Protein AF-A0A4Q5Y544-F1 (afdb_monomer_lite)

pLDDT: mean 84.84, std 17.35, range [42.81, 98.69]

Secondary structure (DSSP, 8-state):
-----------------------STTHHHHTSS-------PPEEEEHHHHHHTTSEEEEEEE-S--TTS--EEEEEEE-SSS-EEEEE-TTEEEEESSTTBPPEEE-S-EEEEE-TT-EEEEEE-EEE--TTSBPP-SS-EEEEEEE--HHHHHHHH--

Foldseek 3Di:
DDDDDDDDDDDDDDDDDDPDDDPPVVVVVVVVVVPDPPPQDAAEDEPVVCVVVVQKDKWKWQPQDDAFFLGIKMKIFGQAQGKHWYKHAFQFWWAWPDNLEFIWGFAAIDIDIAGHRGMDIDRTGTHGDDPNGHYGHDGIIIDGDGGDDPVRSVVRNVD

Radius of gyration: 31.52 Å; chains: 1; bounding box: 81×61×76 Å

Structure (mmCIF, N/CA/C/O backbone):
data_AF-A0A4Q5Y544-F1
#
_entry.id   AF-A0A4Q5Y544-F1
#
loop_
_atom_site.group_PDB
_atom_site.id
_atom_site.type_symbol
_atom_site.label_atom_id
_atom_site.label_alt_id
_atom_site.label_comp_id
_atom_site.label_asym_id
_atom_site.label_entity_id
_atom_site.label_seq_id
_atom_site.pdbx_PDB_ins_code
_atom_site.Cartn_x
_atom_site.Cartn_y
_atom_site.Cartn_z
_atom_site.occupancy
_atom_site.B_iso_or_equiv
_atom_site.auth_seq_id
_atom_site.auth_comp_id
_atom_site.auth_asym_id
_atom_site.auth_atom_id
_atom_site.pdbx_PDB_model_num
ATOM 1 N N . MET A 1 1 ? -61.613 50.881 10.739 1.00 42.81 1 MET A N 1
ATOM 2 C CA . MET A 1 1 ? -62.863 50.167 11.089 1.00 42.81 1 MET A CA 1
ATOM 3 C C . MET A 1 1 ? -62.427 48.751 11.438 1.00 42.81 1 MET A C 1
ATOM 5 O O . MET A 1 1 ? -61.924 48.097 10.546 1.00 42.81 1 MET A O 1
ATOM 9 N N . LYS A 1 2 ? -62.388 48.228 12.659 1.00 45.19 2 LYS A N 1
ATOM 10 C CA . LYS A 1 2 ? -62.853 48.512 14.030 1.00 45.19 2 LYS A CA 1
ATOM 11 C C . LYS A 1 2 ? -61.762 47.845 14.929 1.00 45.19 2 LYS A C 1
ATOM 13 O O . LYS A 1 2 ? -61.156 46.890 14.461 1.00 45.19 2 LYS A O 1
ATOM 18 N N . HIS A 1 3 ? -61.331 48.443 16.048 1.00 45.56 3 HIS A N 1
ATOM 19 C CA . HIS A 1 3 ? -61.815 48.123 17.414 1.00 45.56 3 HIS A CA 1
ATOM 20 C C . HIS A 1 3 ? -61.413 46.686 17.838 1.00 45.56 3 HIS A C 1
ATOM 22 O O . HIS A 1 3 ? -61.683 45.759 17.087 1.00 45.56 3 HIS A O 1
ATOM 28 N N . THR A 1 4 ? -60.781 46.393 18.976 1.00 53.72 4 THR A N 1
ATOM 29 C CA . THR A 1 4 ? -60.767 47.075 20.278 1.00 53.72 4 THR A CA 1
ATOM 30 C C . THR A 1 4 ? -59.723 46.404 21.173 1.00 53.72 4 THR A C 1
ATOM 32 O O . THR A 1 4 ? -59.476 45.205 21.039 1.00 53.72 4 THR A O 1
ATOM 35 N N . ASP A 1 5 ? -59.178 47.192 22.089 1.00 59.19 5 ASP A N 1
ATOM 36 C CA . ASP A 1 5 ? -58.476 46.799 23.308 1.00 59.19 5 ASP A CA 1
ATOM 37 C C . ASP A 1 5 ? -59.340 45.894 24.218 1.00 59.19 5 ASP A C 1
ATOM 39 O O . ASP A 1 5 ? -60.567 45.980 24.185 1.00 59.19 5 ASP A O 1
ATOM 43 N N . ASP A 1 6 ? -58.724 45.005 25.008 1.00 60.94 6 ASP A N 1
ATOM 44 C CA . ASP A 1 6 ? -58.579 45.222 26.462 1.00 60.94 6 ASP A CA 1
ATOM 45 C C . ASP A 1 6 ? -57.985 44.008 27.227 1.00 60.94 6 ASP A C 1
ATOM 47 O O . ASP A 1 6 ? -58.164 42.854 26.825 1.00 60.94 6 ASP A O 1
ATOM 51 N N . PRO A 1 7 ? -57.279 44.256 28.353 1.00 67.12 7 PRO A N 1
ATOM 52 C CA . PRO A 1 7 ? -56.673 43.256 29.229 1.00 67.12 7 PRO A CA 1
ATOM 53 C C . PRO A 1 7 ? -57.575 42.899 30.425 1.00 67.12 7 PRO A C 1
ATOM 55 O O . PRO A 1 7 ? -58.332 43.730 30.919 1.00 67.12 7 PRO A O 1
ATOM 58 N N . VAL A 1 8 ? -57.427 41.690 30.980 1.00 68.00 8 VAL A N 1
ATOM 59 C CA . VAL A 1 8 ? -57.994 41.341 32.295 1.00 68.00 8 VAL A CA 1
ATOM 60 C C . VAL A 1 8 ? -56.936 40.655 33.151 1.00 68.00 8 VAL A C 1
ATOM 62 O O . VAL A 1 8 ? -56.528 39.521 32.908 1.00 68.00 8 VAL A O 1
ATOM 65 N N . SER A 1 9 ? -56.504 41.383 34.176 1.00 58.03 9 SER A N 1
ATOM 66 C CA . SER A 1 9 ? -55.833 40.867 35.361 1.00 58.03 9 SER A CA 1
ATOM 67 C C . SER A 1 9 ? -56.824 40.103 36.234 1.00 58.03 9 SER A C 1
ATOM 69 O O . SER A 1 9 ? -57.888 40.634 36.552 1.00 58.03 9 SER A O 1
ATOM 71 N N . MET A 1 10 ? -56.436 38.932 36.730 1.00 63.03 10 MET A N 1
ATOM 72 C CA . MET A 1 10 ? -57.077 38.352 37.905 1.00 63.03 10 MET A CA 1
ATOM 73 C C . MET A 1 10 ? -56.011 37.726 38.800 1.00 63.03 10 MET A C 1
ATOM 75 O O . MET A 1 10 ? -55.356 36.748 38.447 1.00 63.03 10 MET A O 1
ATOM 79 N N . SER A 1 11 ? -55.802 38.387 39.937 1.00 59.91 11 SER A N 1
ATOM 80 C CA . SER A 1 11 ? -55.093 37.870 41.095 1.00 59.91 11 SER A CA 1
ATOM 81 C C . SER A 1 11 ? -55.881 36.720 41.703 1.00 59.91 11 SER A C 1
ATOM 83 O O . SER A 1 11 ? -57.082 36.882 41.912 1.00 59.91 11 SER A O 1
ATOM 85 N N . ASP A 1 12 ? -55.205 35.653 42.124 1.00 58.28 12 ASP A N 1
ATOM 86 C CA . ASP A 1 12 ? -55.664 34.968 43.325 1.00 58.28 12 ASP A CA 1
ATOM 87 C C . ASP A 1 12 ? -54.504 34.399 44.144 1.00 58.28 12 ASP A C 1
ATOM 89 O O . ASP A 1 12 ? -53.677 33.613 43.678 1.00 58.28 12 ASP A O 1
ATOM 93 N N . ASN A 1 13 ? -54.454 34.875 45.385 1.00 64.62 13 ASN A N 1
ATOM 94 C CA . ASN A 1 13 ? -53.597 34.413 46.459 1.00 64.62 13 ASN A CA 1
ATOM 95 C C . ASN A 1 13 ? -54.268 33.201 47.098 1.00 64.62 13 ASN A C 1
ATOM 97 O O . ASN A 1 13 ? -55.315 33.359 47.715 1.00 64.62 13 ASN A O 1
ATOM 101 N N . THR A 1 14 ? -53.616 32.042 47.108 1.00 63.62 14 THR A N 1
ATOM 102 C CA . THR A 1 14 ? -53.816 31.082 48.202 1.00 63.62 14 THR A CA 1
ATOM 103 C C . THR A 1 14 ? -52.490 30.441 48.597 1.00 63.62 14 THR A C 1
ATOM 105 O O . THR A 1 14 ? -51.855 29.685 47.867 1.00 63.62 14 THR A O 1
ATOM 108 N N . SER A 1 15 ? -52.054 30.821 49.791 1.00 66.69 15 SER A N 1
ATOM 109 C CA . SER A 1 15 ? -51.063 30.148 50.614 1.00 66.69 15 SER A CA 1
ATOM 110 C C . SER A 1 15 ? -51.635 28.840 51.171 1.00 66.69 15 SER A C 1
ATOM 112 O O . SER A 1 15 ? -52.842 28.746 51.364 1.00 66.69 15 SER A O 1
ATOM 114 N N . VAL A 1 16 ? -50.764 27.861 51.458 1.00 63.78 16 VAL A N 1
ATOM 115 C CA . VAL A 1 16 ? -50.772 26.931 52.619 1.00 63.78 16 VAL A CA 1
ATOM 116 C C . VAL A 1 16 ? -49.639 25.892 52.424 1.00 63.78 16 VAL A C 1
ATOM 118 O O . VAL A 1 16 ? -49.254 25.608 51.289 1.00 63.78 16 VAL A O 1
ATOM 121 N N . PRO A 1 17 ? -49.009 25.388 53.505 1.00 66.81 17 PRO A N 1
ATOM 122 C CA . PRO A 1 17 ? -47.626 24.924 53.508 1.00 66.81 17 PRO A CA 1
ATOM 123 C C . PRO A 1 17 ? -47.499 23.396 53.452 1.00 66.81 17 PRO A C 1
ATOM 125 O O . PRO A 1 17 ? -48.333 22.673 53.986 1.00 66.81 17 PRO A O 1
ATOM 128 N N . ALA A 1 18 ? -46.377 22.893 52.933 1.00 49.84 18 ALA A N 1
ATOM 129 C CA . ALA A 1 18 ? -45.918 21.546 53.266 1.00 49.84 18 ALA A CA 1
ATOM 130 C C . ALA A 1 18 ? -44.394 21.436 53.162 1.00 49.84 18 ALA A C 1
ATOM 132 O O . ALA A 1 18 ? -43.794 21.342 52.094 1.00 49.84 18 ALA A O 1
ATOM 133 N N . LYS A 1 19 ? -43.776 21.428 54.339 1.00 57.75 19 LYS A N 1
ATOM 134 C CA . LYS A 1 19 ? -42.419 20.969 54.618 1.00 57.75 19 LYS A CA 1
ATOM 135 C C . LYS A 1 19 ? -42.289 19.535 54.081 1.00 57.75 19 LYS A C 1
ATOM 137 O O . LYS A 1 19 ? -42.893 18.621 54.628 1.00 57.75 19 LYS A O 1
ATOM 142 N N . GLY A 1 20 ? -41.546 19.348 52.993 1.00 54.06 20 GLY A N 1
ATOM 143 C CA . GLY A 1 20 ? -41.539 18.079 52.263 1.00 54.06 20 GLY A CA 1
ATOM 144 C C . GLY A 1 20 ? -40.252 17.822 51.493 1.00 54.06 20 GLY A C 1
ATOM 145 O O . GLY A 1 20 ? -40.270 17.747 50.274 1.00 54.06 20 GLY A O 1
ATOM 146 N N . SER A 1 21 ? -39.141 17.716 52.225 1.00 56.00 21 SER A N 1
ATOM 147 C CA . SER A 1 21 ? -38.004 16.814 51.968 1.00 56.00 21 SER A CA 1
ATOM 148 C C . SER A 1 21 ? -37.834 16.282 50.531 1.00 56.00 21 SER A C 1
ATOM 150 O O . SER A 1 21 ? -38.030 15.094 50.285 1.00 56.00 21 SER A O 1
ATOM 152 N N . ARG A 1 22 ? -37.466 17.137 49.565 1.00 51.91 22 ARG A N 1
ATOM 153 C CA . ARG A 1 22 ? -37.101 16.717 48.195 1.00 51.91 22 ARG A CA 1
ATOM 154 C C . ARG A 1 22 ? -36.044 17.633 47.558 1.00 51.91 22 ARG A C 1
ATOM 156 O O . ARG A 1 22 ? -36.208 18.084 46.436 1.00 51.91 22 ARG A O 1
ATOM 163 N N . CYS A 1 23 ? -34.931 17.878 48.253 1.00 46.94 23 CYS A N 1
ATOM 164 C CA . CYS A 1 23 ? -33.741 18.525 47.663 1.00 46.94 23 CYS A CA 1
ATOM 165 C C . CYS A 1 23 ? -32.683 17.534 47.137 1.00 46.94 23 CYS A C 1
ATOM 167 O O . CYS A 1 23 ? -31.643 17.956 46.648 1.00 46.94 23 CYS A O 1
ATOM 169 N N . ILE A 1 24 ? -32.917 16.218 47.209 1.00 53.28 24 ILE A N 1
ATOM 170 C CA . ILE A 1 24 ? -31.887 15.218 46.857 1.00 53.28 24 ILE A CA 1
ATOM 171 C C . ILE A 1 24 ? -31.982 14.766 45.382 1.00 53.28 24 ILE A C 1
ATOM 173 O O . ILE A 1 24 ? -31.017 14.249 44.828 1.00 53.28 24 ILE A O 1
ATOM 177 N N . ALA A 1 25 ? -33.099 15.020 44.690 1.00 50.75 25 ALA A N 1
ATOM 178 C CA . ALA A 1 25 ?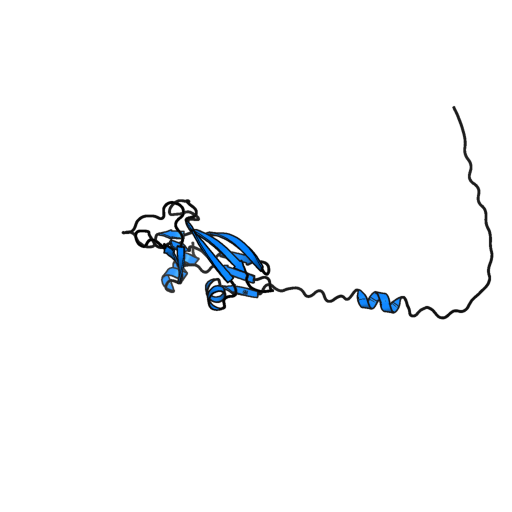 -33.311 14.506 43.330 1.00 50.75 25 ALA A CA 1
ATOM 179 C C . ALA A 1 25 ? -32.612 15.309 42.210 1.00 50.75 25 ALA A C 1
ATOM 181 O O . ALA A 1 25 ? -32.385 14.759 41.137 1.00 50.75 25 ALA A O 1
ATOM 182 N N . PHE A 1 26 ? -32.231 16.573 42.439 1.00 48.22 26 PHE A N 1
ATOM 183 C CA . PHE A 1 26 ? -31.574 17.395 41.407 1.00 48.22 26 PHE A CA 1
ATOM 184 C C . PHE A 1 26 ? -30.043 17.222 41.362 1.00 48.22 26 PHE A C 1
ATOM 186 O O . PHE A 1 26 ? -29.443 17.398 40.304 1.00 48.22 26 PHE A O 1
ATOM 193 N N . SER A 1 27 ? -29.409 16.785 42.459 1.00 50.62 27 SER A N 1
ATOM 194 C CA . SER A 1 27 ? -27.963 16.486 42.475 1.00 50.62 27 SER A CA 1
ATOM 195 C C . SER A 1 27 ? -27.604 15.144 41.828 1.00 50.62 27 SER A C 1
ATOM 197 O O . SER A 1 27 ? -26.473 14.976 41.382 1.00 50.62 27 SER A O 1
ATOM 199 N N . LEU A 1 28 ? -28.547 14.198 41.722 1.00 50.78 28 LEU A N 1
ATOM 200 C CA . LEU A 1 28 ? -28.299 12.911 41.056 1.00 50.78 28 LEU A CA 1
ATOM 201 C C . LEU A 1 28 ? -28.350 13.020 39.518 1.00 50.78 28 LEU A C 1
ATOM 203 O O . LEU A 1 28 ? -27.740 12.210 38.827 1.00 50.78 28 LEU A O 1
ATOM 207 N N . LEU A 1 29 ? -29.040 14.033 38.978 1.00 49.53 29 LEU A N 1
ATOM 208 C CA . LEU A 1 29 ? -29.186 14.232 37.531 1.00 49.53 29 LEU A CA 1
ATOM 209 C C . LEU A 1 29 ? -27.942 14.880 36.897 1.00 49.53 29 LEU A C 1
ATOM 211 O O . LEU A 1 29 ? -27.626 14.587 35.748 1.00 49.53 29 LEU A O 1
ATOM 215 N N . LEU A 1 30 ? -27.191 15.698 37.647 1.00 50.56 30 LEU A N 1
ATOM 216 C CA . LEU A 1 30 ? -25.960 16.328 37.146 1.00 50.56 30 LEU A CA 1
ATOM 217 C C . LEU A 1 30 ? -24.773 15.350 37.054 1.00 50.56 30 LEU A C 1
ATOM 219 O O . LEU A 1 30 ? -23.857 15.573 36.269 1.00 50.56 30 LEU A O 1
ATOM 223 N N . PHE A 1 31 ? -24.801 14.250 37.815 1.00 51.00 31 PHE A N 1
ATOM 224 C CA . PHE A 1 31 ? -23.734 13.240 37.832 1.00 51.00 31 PHE A CA 1
ATOM 225 C C . PHE A 1 31 ? -23.821 12.229 36.674 1.00 51.00 31 PHE A C 1
ATOM 227 O O . PHE A 1 31 ? -22.888 11.466 36.450 1.00 51.00 31 PHE A O 1
ATOM 234 N N . ILE A 1 32 ? -24.931 12.217 35.926 1.00 54.75 32 ILE A N 1
ATOM 235 C CA . ILE A 1 32 ? -25.120 11.336 34.759 1.00 54.75 32 ILE A CA 1
ATOM 236 C C . ILE A 1 32 ? -24.600 12.005 33.470 1.00 54.75 32 ILE A C 1
ATOM 238 O O . ILE A 1 32 ? -24.320 11.326 32.485 1.00 54.75 32 ILE A O 1
ATOM 242 N N . ILE A 1 33 ? -24.405 13.330 33.473 1.00 54.91 33 ILE A N 1
ATOM 243 C CA . ILE A 1 33 ? -23.981 14.094 32.285 1.00 54.91 33 ILE A CA 1
ATOM 244 C C . ILE A 1 33 ? -22.449 14.144 32.140 1.00 54.91 33 ILE A C 1
ATOM 246 O O . ILE A 1 33 ? -21.940 14.460 31.069 1.00 54.91 33 ILE A O 1
ATOM 250 N N . SER A 1 34 ? -21.683 13.716 33.149 1.00 57.25 34 SER A N 1
ATOM 251 C CA . SER A 1 34 ? -20.257 13.371 33.010 1.00 57.25 34 SER A CA 1
ATOM 252 C C . SER A 1 34 ? -20.070 12.008 32.322 1.00 57.25 34 SER A C 1
ATOM 254 O O . SER A 1 34 ? -19.230 11.194 32.706 1.00 57.25 34 SER A O 1
ATOM 256 N N . GLY A 1 35 ? -20.872 11.745 31.284 1.00 62.22 35 GLY A N 1
ATOM 257 C CA . GLY A 1 35 ? -20.696 10.613 30.390 1.00 62.22 35 GLY A CA 1
ATOM 258 C C . GLY A 1 35 ? -19.310 10.692 29.762 1.00 62.22 35 GLY A C 1
ATOM 259 O O . GLY A 1 35 ? -18.974 11.672 29.103 1.00 62.22 35 GLY A O 1
ATOM 260 N N . ASN A 1 36 ? -18.498 9.671 30.028 1.00 58.25 36 ASN A N 1
ATOM 261 C CA . ASN A 1 36 ? -17.126 9.538 29.562 1.00 58.25 36 ASN A CA 1
ATOM 262 C C . ASN A 1 36 ? -17.025 9.825 28.056 1.00 58.25 36 ASN A C 1
ATOM 264 O O . ASN A 1 36 ? -17.322 8.958 27.231 1.00 58.25 36 ASN A O 1
ATOM 268 N N . PHE A 1 37 ? -16.559 11.022 27.695 1.00 64.06 37 PHE A N 1
ATOM 269 C CA . PHE A 1 37 ? -16.063 11.299 26.355 1.00 64.06 37 PHE A CA 1
ATOM 270 C C . PHE A 1 37 ? -14.781 10.486 26.172 1.00 64.06 37 PHE A C 1
ATOM 272 O O . PHE A 1 37 ? -13.675 10.948 26.454 1.00 64.06 37 PHE A O 1
ATOM 279 N N . VAL A 1 38 ? -14.926 9.233 25.740 1.00 71.25 38 VAL A N 1
ATOM 280 C CA . VAL A 1 38 ? -13.799 8.440 25.260 1.00 71.25 38 VAL A CA 1
ATOM 281 C C . VAL A 1 38 ? -13.392 9.054 23.928 1.00 71.25 38 VAL A C 1
ATOM 283 O O . VAL A 1 38 ? -13.955 8.738 22.881 1.00 71.25 38 VAL A O 1
ATOM 286 N N . PHE A 1 39 ? -12.428 9.971 23.978 1.00 67.69 39 PHE A N 1
ATOM 287 C CA . PHE A 1 39 ? -11.734 10.431 22.786 1.00 67.69 39 PHE A CA 1
ATOM 288 C C . PHE A 1 39 ? -11.050 9.216 22.159 1.00 67.69 39 PHE A C 1
ATOM 290 O O . PHE A 1 39 ? -10.050 8.702 22.662 1.00 67.69 39 PHE A O 1
ATOM 297 N N . ALA A 1 40 ? -11.646 8.704 21.086 1.00 69.06 40 ALA A N 1
ATOM 298 C CA . ALA A 1 40 ? -11.085 7.607 20.324 1.00 69.06 40 ALA A CA 1
ATOM 299 C C . ALA A 1 40 ? -9.862 8.121 19.553 1.00 69.06 40 ALA A C 1
ATOM 301 O O . ALA A 1 40 ? -9.976 8.612 18.433 1.00 69.06 40 ALA A O 1
ATOM 302 N N . THR A 1 41 ? -8.683 8.029 20.169 1.00 81.75 41 THR A N 1
ATOM 303 C CA . THR A 1 41 ? -7.412 8.326 19.503 1.00 81.75 41 THR A CA 1
ATOM 304 C C . THR A 1 41 ? -7.192 7.331 18.367 1.00 81.75 41 THR A C 1
ATOM 306 O O . THR A 1 41 ? -7.195 6.116 18.591 1.00 81.75 41 THR A O 1
ATOM 309 N N . ALA A 1 42 ? -6.997 7.842 17.149 1.00 86.62 42 ALA A N 1
ATOM 310 C CA . ALA A 1 42 ? -6.632 7.015 16.008 1.00 86.62 42 ALA A CA 1
ATOM 311 C C . ALA A 1 42 ? -5.274 6.347 16.265 1.00 86.62 42 ALA A C 1
ATOM 313 O O . ALA A 1 42 ? -4.312 6.997 16.680 1.00 86.62 42 ALA A O 1
ATOM 314 N N . SER A 1 43 ? -5.193 5.036 16.040 1.00 92.69 43 SER A N 1
ATOM 315 C CA . SER A 1 43 ? -3.922 4.324 16.162 1.00 92.69 43 SER A CA 1
ATOM 316 C C . SER A 1 43 ? -3.074 4.605 14.925 1.00 92.69 43 SER A C 1
ATOM 318 O O . SER A 1 43 ? -3.530 4.399 13.800 1.00 92.69 43 SER A O 1
ATOM 320 N N . ARG A 1 44 ? -1.852 5.098 15.138 1.00 97.00 44 ARG A N 1
ATOM 321 C CA . ARG A 1 44 ? -0.897 5.404 14.069 1.00 97.00 44 ARG A CA 1
ATOM 322 C C . ARG A 1 44 ? -0.110 4.163 13.684 1.00 97.00 44 ARG A C 1
ATOM 324 O O . ARG A 1 44 ? 0.453 3.501 14.553 1.00 97.00 44 ARG A O 1
ATOM 331 N N . THR A 1 45 ? -0.037 3.868 12.392 1.00 98.00 45 THR A N 1
ATOM 332 C CA . THR A 1 45 ? 0.730 2.732 11.867 1.00 98.00 45 THR A CA 1
ATOM 333 C C . THR A 1 45 ? 1.153 2.972 10.418 1.00 98.00 45 THR A C 1
ATOM 335 O O . THR A 1 45 ? 0.578 3.812 9.728 1.00 98.00 45 THR A O 1
ATOM 338 N N . SER A 1 46 ? 2.153 2.239 9.934 1.00 98.19 46 SER A N 1
ATOM 339 C CA . SER A 1 46 ? 2.471 2.211 8.506 1.00 98.19 46 SER A CA 1
ATOM 340 C C . SER A 1 46 ? 1.587 1.199 7.773 1.00 98.19 46 SER A C 1
ATOM 342 O O . SER A 1 46 ? 1.095 0.240 8.371 1.00 98.19 46 SER A O 1
ATOM 344 N N . LEU A 1 47 ? 1.399 1.370 6.464 1.00 98.19 47 LEU A N 1
ATOM 345 C CA . LEU A 1 47 ? 0.632 0.431 5.645 1.00 98.19 47 LEU A CA 1
ATOM 346 C C . LEU A 1 47 ? 1.252 -0.973 5.687 1.00 98.19 47 LEU A C 1
ATOM 348 O O . LEU A 1 47 ? 0.541 -1.965 5.826 1.00 98.19 47 LEU A O 1
ATOM 352 N N . THR A 1 48 ? 2.581 -1.047 5.625 1.00 97.56 48 THR A N 1
ATOM 353 C CA . THR A 1 48 ? 3.355 -2.293 5.713 1.00 97.56 48 THR A CA 1
ATOM 354 C C . THR A 1 48 ? 3.086 -3.041 7.021 1.00 97.56 48 THR A C 1
ATOM 356 O O . THR A 1 48 ? 2.744 -4.226 6.998 1.00 97.56 48 THR A O 1
ATOM 359 N N . ASN A 1 49 ? 3.137 -2.340 8.157 1.00 97.94 49 ASN A N 1
ATOM 360 C CA . ASN A 1 49 ? 2.836 -2.913 9.469 1.00 97.94 49 ASN A CA 1
ATOM 361 C C . ASN A 1 49 ? 1.352 -3.274 9.615 1.00 97.94 49 ASN A C 1
ATOM 363 O O . ASN A 1 49 ? 1.026 -4.319 10.177 1.00 97.94 49 ASN A O 1
ATOM 367 N N . ALA A 1 50 ? 0.445 -2.451 9.084 1.00 98.12 50 ALA A N 1
ATOM 368 C CA . ALA A 1 50 ? -0.989 -2.715 9.126 1.00 98.12 50 ALA A CA 1
ATOM 369 C C . ALA A 1 50 ? -1.379 -3.988 8.364 1.00 98.12 50 ALA A C 1
ATOM 371 O O . ALA A 1 50 ? -2.196 -4.764 8.860 1.00 98.12 50 ALA A O 1
ATOM 372 N N . ILE A 1 51 ? -0.764 -4.235 7.202 1.00 97.62 51 ILE A N 1
ATOM 373 C CA . ILE A 1 51 ? -0.946 -5.474 6.434 1.00 97.62 51 ILE A CA 1
ATOM 374 C C . ILE A 1 51 ? -0.393 -6.668 7.221 1.00 97.62 51 ILE A C 1
ATOM 376 O O . ILE A 1 51 ? -1.092 -7.666 7.391 1.00 97.62 51 ILE A O 1
ATOM 380 N N . ALA A 1 52 ? 0.829 -6.558 7.757 1.00 97.50 52 ALA A N 1
ATOM 381 C CA . ALA A 1 52 ? 1.468 -7.635 8.517 1.00 97.50 52 ALA A CA 1
ATOM 382 C C . ALA A 1 52 ? 0.655 -8.050 9.758 1.00 97.50 52 ALA A C 1
ATOM 384 O O . ALA A 1 52 ? 0.545 -9.236 10.069 1.00 97.50 52 ALA A O 1
ATOM 385 N N . GLN A 1 53 ? 0.038 -7.081 10.437 1.00 98.06 53 GLN A N 1
ATOM 386 C CA . GLN A 1 53 ? -0.810 -7.303 11.612 1.00 98.06 53 GLN A CA 1
ATOM 387 C C . GLN A 1 53 ? -2.279 -7.597 11.268 1.00 98.06 53 GLN A C 1
ATOM 389 O O . GLN A 1 53 ? -3.098 -7.729 12.176 1.00 98.06 53 GLN A O 1
ATOM 394 N N . LYS A 1 54 ? -2.634 -7.701 9.977 1.00 98.06 54 LYS A N 1
ATOM 395 C CA . LYS A 1 54 ? -4.011 -7.919 9.493 1.00 98.06 54 LYS A CA 1
ATOM 396 C C . LYS A 1 54 ? -5.015 -6.861 9.981 1.00 98.06 54 LYS A C 1
ATOM 398 O O . LYS A 1 54 ? -6.206 -7.144 10.099 1.00 98.06 54 LYS A O 1
ATOM 403 N N . MET A 1 55 ? -4.540 -5.645 10.256 1.00 98.25 55 MET A N 1
ATOM 404 C CA . MET A 1 55 ? -5.379 -4.496 10.628 1.00 98.25 55 MET A CA 1
ATOM 405 C C . MET A 1 55 ? -6.086 -3.879 9.420 1.00 98.25 55 MET A C 1
ATOM 407 O O . MET A 1 55 ? -7.057 -3.137 9.578 1.00 98.25 55 MET A O 1
ATOM 411 N N . VAL A 1 56 ? -5.583 -4.166 8.218 1.00 98.50 56 VAL A N 1
ATOM 412 C CA . VAL A 1 56 ? -6.203 -3.747 6.968 1.00 98.50 56 VAL A C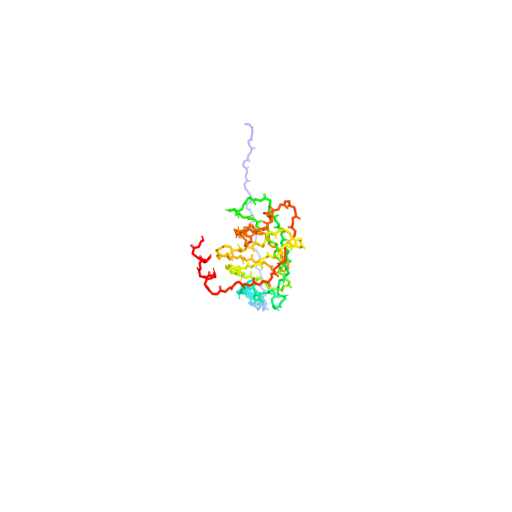A 1
ATOM 413 C C . VAL A 1 56 ? -6.206 -4.857 5.931 1.00 98.50 56 VAL A C 1
ATOM 415 O O . VAL A 1 56 ? -5.312 -5.705 5.897 1.00 98.50 56 VAL A O 1
ATOM 418 N N . THR A 1 57 ? -7.183 -4.792 5.040 1.00 98.38 57 THR A N 1
ATOM 419 C CA . THR A 1 57 ? -7.197 -5.477 3.747 1.00 98.38 57 THR A CA 1
ATOM 420 C C . THR A 1 57 ? -6.967 -4.441 2.653 1.00 98.38 57 THR A C 1
ATOM 422 O O . THR A 1 57 ? -7.429 -3.301 2.744 1.00 98.38 57 THR A O 1
ATOM 425 N N . ILE A 1 58 ? -6.211 -4.810 1.619 1.00 98.31 58 ILE A N 1
ATOM 426 C CA . ILE A 1 58 ? -5.941 -3.919 0.490 1.00 98.31 58 ILE A CA 1
ATOM 427 C C . ILE A 1 58 ? -6.343 -4.562 -0.827 1.00 98.31 58 ILE A C 1
ATOM 429 O O . ILE A 1 58 ? -6.234 -5.771 -1.012 1.00 98.31 58 ILE A O 1
ATOM 433 N N . SER A 1 59 ? -6.770 -3.725 -1.761 1.00 97.94 59 SER A N 1
ATOM 434 C CA . SER A 1 59 ? -6.903 -4.079 -3.171 1.00 97.94 59 SER A CA 1
ATOM 435 C C . SER A 1 59 ? -6.346 -2.940 -4.006 1.00 97.94 59 SER A C 1
ATOM 437 O O . SER A 1 59 ? -6.546 -1.766 -3.686 1.00 97.94 59 SER A O 1
ATOM 439 N N . SER A 1 60 ? -5.619 -3.276 -5.064 1.00 96.81 60 SER A N 1
ATOM 440 C CA . SER A 1 60 ? -5.013 -2.277 -5.932 1.00 96.81 60 SER A CA 1
ATOM 441 C C . SER A 1 60 ? -5.204 -2.608 -7.396 1.00 96.81 60 SER A C 1
ATOM 443 O O . SER A 1 60 ? -5.162 -3.766 -7.803 1.00 96.81 60 SER A O 1
ATOM 445 N N . LYS A 1 61 ? -5.410 -1.561 -8.188 1.00 95.62 61 LYS A N 1
ATOM 446 C CA . LYS A 1 61 ? -5.588 -1.637 -9.634 1.00 95.62 61 LYS A CA 1
ATOM 447 C C . LYS A 1 61 ? -4.869 -0.483 -10.317 1.00 95.62 61 LYS A C 1
ATOM 449 O O . LYS A 1 61 ? -4.650 0.565 -9.703 1.00 95.62 61 LYS A O 1
ATOM 454 N N . ALA A 1 62 ? -4.566 -0.639 -11.599 1.00 93.56 62 ALA A N 1
ATOM 455 C CA . ALA A 1 62 ? -4.200 0.491 -12.440 1.00 93.56 62 ALA A CA 1
ATOM 456 C C . ALA A 1 62 ? -5.322 1.545 -12.394 1.00 93.56 62 ALA A C 1
ATOM 458 O O . ALA A 1 62 ? -6.504 1.225 -12.548 1.00 93.56 62 ALA A O 1
ATOM 459 N N . SER A 1 63 ? -4.963 2.811 -12.186 1.00 89.12 63 SER A N 1
ATOM 460 C CA . SER A 1 63 ? -5.924 3.922 -12.211 1.00 89.12 63 SER A CA 1
ATOM 461 C C . SER A 1 63 ? -6.350 4.310 -13.632 1.00 89.12 63 SER A C 1
ATOM 463 O O . SER A 1 63 ? -7.264 5.112 -13.803 1.00 89.12 63 SER A O 1
ATOM 465 N N . GLY A 1 64 ? -5.673 3.772 -14.652 1.00 82.88 64 GLY A N 1
ATOM 466 C CA . GLY A 1 64 ? -5.825 4.180 -16.050 1.00 82.88 64 GLY A CA 1
ATOM 467 C C . GLY A 1 64 ? -5.107 5.491 -16.394 1.00 82.88 64 GLY A C 1
ATOM 468 O O . GLY A 1 64 ? -5.172 5.930 -17.540 1.00 82.88 64 GLY A O 1
ATOM 469 N N . LYS A 1 65 ? -4.414 6.119 -15.433 1.00 79.75 65 LYS A N 1
ATOM 470 C CA . LYS A 1 65 ? -3.615 7.334 -15.649 1.00 79.75 65 LYS A CA 1
ATOM 471 C C . LYS A 1 65 ? -2.192 6.973 -16.097 1.00 79.75 65 LYS A C 1
ATOM 473 O O . LYS A 1 65 ? -1.666 5.932 -15.718 1.00 79.75 65 LYS A O 1
ATOM 478 N N . GLY A 1 66 ? -1.583 7.837 -16.916 1.00 69.50 66 GLY A N 1
ATOM 479 C CA . GLY A 1 66 ? -0.268 7.602 -17.534 1.00 69.50 66 GLY A CA 1
ATOM 480 C C . GLY A 1 66 ? 0.915 7.486 -16.555 1.00 69.50 66 GLY A C 1
ATOM 481 O O . GLY A 1 66 ? 0.787 7.787 -15.370 1.00 69.50 66 GLY A O 1
ATOM 482 N N . TYR A 1 67 ? 2.084 7.105 -17.088 1.00 62.34 67 TYR A N 1
ATOM 483 C CA . TYR A 1 67 ? 3.248 6.561 -16.359 1.00 62.34 67 TYR A CA 1
ATOM 484 C C . TYR A 1 67 ? 4.001 7.495 -15.384 1.00 62.34 67 TYR A C 1
ATOM 486 O O . TYR A 1 67 ? 4.958 7.058 -14.759 1.00 62.34 67 TYR A O 1
ATOM 494 N N . ASN A 1 68 ? 3.559 8.740 -15.209 1.00 68.50 68 ASN A N 1
ATOM 495 C CA . ASN A 1 68 ? 4.105 9.717 -14.255 1.00 68.50 68 ASN A CA 1
ATOM 496 C C . ASN A 1 68 ? 2.990 10.444 -13.484 1.00 68.50 68 ASN A C 1
ATOM 498 O O . ASN A 1 68 ? 3.182 11.551 -12.989 1.00 68.50 68 ASN A O 1
ATOM 502 N N . ASN A 1 69 ? 1.812 9.834 -13.394 1.00 79.19 69 ASN A N 1
ATOM 503 C CA . ASN A 1 69 ? 0.686 10.343 -12.622 1.00 79.19 69 ASN A CA 1
ATOM 504 C C . ASN A 1 69 ? 0.355 9.378 -11.478 1.00 79.19 69 ASN A C 1
ATOM 506 O O . ASN A 1 69 ? 1.091 8.430 -11.190 1.00 79.19 69 ASN A O 1
ATOM 510 N N . LYS A 1 70 ? -0.801 9.597 -10.847 1.00 87.69 70 LYS A N 1
ATOM 511 C CA . LYS A 1 70 ? -1.382 8.705 -9.845 1.00 87.69 70 LYS A CA 1
ATOM 512 C C . LYS A 1 70 ? -1.825 7.366 -10.458 1.00 87.69 70 LYS A C 1
ATOM 514 O O . LYS A 1 70 ? -3.022 7.118 -10.590 1.00 87.69 70 LYS A O 1
ATOM 519 N N . GLY A 1 71 ? -0.870 6.565 -10.934 1.00 91.12 71 GLY A N 1
ATOM 520 C CA . GLY A 1 71 ? -1.044 5.351 -11.743 1.00 91.12 71 GLY A CA 1
ATOM 521 C C . GLY A 1 71 ? -1.613 4.153 -10.981 1.00 91.12 71 GLY A C 1
ATOM 522 O O . GLY A 1 71 ? -2.163 3.241 -11.600 1.00 91.12 71 GLY A O 1
ATOM 523 N N . LEU A 1 72 ? -1.553 4.176 -9.647 1.00 94.25 72 LEU A N 1
ATOM 524 C CA . LEU A 1 72 ? -2.120 3.143 -8.786 1.00 94.25 72 LEU A CA 1
ATOM 525 C C . LEU A 1 72 ? -3.357 3.673 -8.056 1.00 94.25 72 LEU A C 1
ATOM 527 O O . LEU A 1 72 ? -3.296 4.679 -7.352 1.00 94.25 72 LEU A O 1
ATOM 531 N N . SER A 1 73 ? -4.476 2.966 -8.181 1.00 95.75 73 SER A N 1
ATOM 532 C CA . SER A 1 73 ? -5.629 3.132 -7.298 1.00 95.75 73 SER A CA 1
ATOM 533 C C . SER A 1 73 ? -5.548 2.068 -6.208 1.00 95.75 73 SER A C 1
ATOM 535 O O . SER A 1 73 ? -5.608 0.874 -6.504 1.00 95.75 73 SER A O 1
ATOM 537 N N . LEU A 1 74 ? -5.389 2.503 -4.960 1.00 97.62 74 LEU A N 1
ATOM 538 C CA . LEU A 1 74 ? -5.314 1.659 -3.774 1.00 97.62 74 LEU A CA 1
ATOM 539 C C . LEU A 1 74 ? -6.592 1.837 -2.955 1.00 97.62 74 LEU A C 1
ATOM 541 O O . LEU A 1 74 ? -6.937 2.952 -2.572 1.00 97.62 74 LEU A O 1
ATOM 545 N N . ASN A 1 75 ? -7.291 0.748 -2.667 1.00 98.44 75 ASN A N 1
ATOM 546 C CA . ASN A 1 75 ? -8.372 0.718 -1.693 1.00 98.44 75 ASN A CA 1
ATOM 547 C C . ASN A 1 75 ? -7.884 0.003 -0.434 1.00 98.44 75 ASN A C 1
ATOM 549 O O . ASN A 1 75 ? -7.405 -1.128 -0.513 1.00 98.44 75 ASN A O 1
ATOM 553 N N . ILE A 1 76 ? -8.010 0.676 0.704 1.00 98.56 76 ILE A N 1
ATOM 554 C CA . ILE A 1 76 ? -7.609 0.180 2.018 1.00 98.56 76 ILE A CA 1
ATOM 555 C C . ILE A 1 76 ? -8.871 0.073 2.863 1.00 98.56 76 ILE A C 1
ATOM 557 O O . ILE A 1 76 ? -9.593 1.056 3.011 1.00 98.56 76 ILE A O 1
ATOM 561 N N . GLU A 1 77 ? -9.135 -1.094 3.427 1.00 98.69 77 GLU A N 1
ATOM 562 C CA . GLU A 1 77 ? -10.233 -1.334 4.355 1.00 98.69 77 GLU A CA 1
ATOM 563 C C . GLU A 1 77 ? -9.667 -1.577 5.752 1.00 98.69 77 GLU A C 1
ATOM 565 O O . GLU A 1 77 ? -8.802 -2.426 5.943 1.00 98.69 77 GLU A O 1
ATOM 570 N N . ASN A 1 78 ? -10.147 -0.808 6.727 1.00 98.62 78 ASN A N 1
ATOM 571 C CA . ASN A 1 78 ? -9.803 -0.972 8.131 1.00 98.62 78 ASN A CA 1
ATOM 572 C C . ASN A 1 78 ? -10.678 -2.065 8.749 1.00 98.62 78 ASN A C 1
ATOM 574 O O . ASN A 1 78 ? -11.876 -1.868 8.947 1.00 98.62 78 ASN A O 1
ATOM 578 N N . THR A 1 79 ? -10.070 -3.194 9.107 1.00 98.44 79 THR A N 1
ATOM 579 C CA . THR A 1 79 ? -10.763 -4.355 9.688 1.00 98.44 79 THR A CA 1
ATOM 580 C C . THR A 1 79 ? -10.871 -4.282 11.215 1.00 98.44 79 THR A C 1
ATOM 582 O O . THR A 1 79 ? -11.437 -5.171 11.854 1.00 98.44 79 THR A O 1
ATOM 585 N N . THR A 1 80 ? -10.330 -3.228 11.832 1.00 97.69 80 THR A N 1
ATOM 586 C CA . THR A 1 80 ? -10.307 -3.054 13.286 1.00 97.69 80 THR A CA 1
ATOM 587 C C . THR A 1 80 ? -11.538 -2.302 13.803 1.00 97.69 80 THR A C 1
ATOM 589 O O . THR A 1 80 ? -12.327 -1.724 13.056 1.00 97.69 80 THR A O 1
ATOM 592 N N . ARG A 1 81 ? -11.690 -2.271 15.134 1.00 96.31 81 ARG A N 1
ATOM 593 C CA . ARG A 1 81 ? -12.747 -1.517 15.834 1.00 96.31 81 ARG A CA 1
ATOM 594 C C . ARG A 1 81 ? -12.347 -0.079 16.189 1.00 96.31 81 ARG A C 1
ATOM 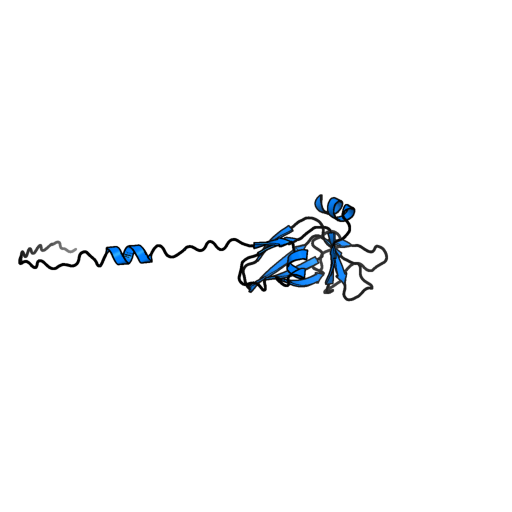596 O O . ARG A 1 81 ? -13.081 0.588 16.911 1.00 96.31 81 ARG A O 1
ATOM 603 N N . LYS A 1 82 ? -11.175 0.387 15.747 1.00 96.06 82 LYS A N 1
ATOM 604 C CA . LYS A 1 82 ? -10.655 1.732 16.032 1.00 96.06 82 LYS A CA 1
ATOM 605 C C . LYS A 1 82 ? -10.332 2.446 14.726 1.00 96.06 82 LYS A C 1
ATOM 607 O O . LYS A 1 82 ? -10.048 1.800 13.723 1.00 96.06 82 LYS A O 1
ATOM 612 N N . ALA A 1 83 ? -10.362 3.775 14.734 1.00 97.25 83 ALA A N 1
ATOM 613 C CA . ALA A 1 83 ? -9.822 4.537 13.616 1.00 97.25 83 ALA A CA 1
ATOM 614 C C . ALA A 1 83 ? -8.306 4.297 13.504 1.00 97.25 83 ALA A C 1
ATOM 616 O O . ALA A 1 83 ? -7.610 4.195 14.521 1.00 97.25 83 ALA A O 1
ATOM 617 N N . LEU A 1 84 ? -7.808 4.211 12.274 1.00 98.12 84 LEU A N 1
ATOM 618 C CA . LEU A 1 84 ? -6.389 4.068 11.969 1.00 98.12 84 LEU A CA 1
ATOM 619 C C . LEU A 1 84 ? -5.903 5.306 11.223 1.00 98.12 84 LEU A C 1
ATOM 621 O O . LEU A 1 84 ? -6.508 5.704 10.231 1.00 98.12 84 LEU A O 1
ATOM 625 N N . GLU A 1 85 ? -4.796 5.880 11.675 1.00 98.31 85 GLU A N 1
ATOM 626 C CA . GLU A 1 85 ? -4.014 6.849 10.912 1.00 98.31 85 GLU A CA 1
ATOM 627 C C . GLU A 1 85 ? -2.874 6.074 10.238 1.00 98.31 85 GLU A C 1
ATOM 629 O O . GLU A 1 85 ? -1.928 5.629 10.891 1.00 98.31 85 GLU A O 1
ATOM 634 N N . ILE A 1 86 ? -3.017 5.831 8.937 1.00 98.25 86 ILE A N 1
ATOM 635 C CA . ILE A 1 86 ? -2.128 4.982 8.148 1.00 98.25 86 ILE A CA 1
ATOM 636 C C . ILE A 1 86 ? -1.178 5.849 7.334 1.00 98.25 86 ILE A C 1
ATOM 638 O O . ILE A 1 86 ? -1.606 6.643 6.493 1.00 98.25 86 ILE A O 1
ATOM 642 N N . THR A 1 87 ? 0.114 5.624 7.535 1.00 98.38 87 THR A N 1
ATOM 643 C CA . THR A 1 87 ? 1.180 6.149 6.684 1.00 98.38 87 THR A CA 1
ATOM 644 C C . THR A 1 87 ? 1.487 5.150 5.576 1.00 98.38 87 THR A C 1
ATOM 646 O O . THR A 1 87 ? 1.910 4.026 5.830 1.00 98.38 87 THR A O 1
ATOM 649 N N . ILE A 1 88 ? 1.287 5.554 4.330 1.00 98.19 88 ILE A N 1
ATOM 650 C CA . ILE A 1 88 ? 1.715 4.818 3.146 1.00 98.19 88 ILE A CA 1
ATOM 651 C C . ILE A 1 88 ? 3.165 5.200 2.895 1.00 98.19 88 ILE A C 1
ATOM 653 O O . ILE A 1 88 ? 3.462 6.346 2.548 1.00 98.19 88 ILE A O 1
ATOM 657 N N . ASP A 1 89 ? 4.056 4.244 3.137 1.00 97.06 89 ASP A N 1
ATOM 658 C CA . ASP A 1 89 ? 5.488 4.447 2.978 1.00 97.06 89 ASP A CA 1
ATOM 659 C C . ASP A 1 89 ? 5.860 4.627 1.492 1.00 97.06 89 ASP A C 1
ATOM 661 O O . ASP A 1 89 ? 5.196 4.059 0.616 1.00 97.06 89 ASP A O 1
ATOM 665 N N . PRO A 1 90 ? 6.935 5.370 1.180 1.00 97.62 90 PRO A N 1
ATOM 666 C CA . PRO A 1 90 ? 7.469 5.420 -0.175 1.00 97.62 90 PRO A CA 1
ATOM 667 C C . PRO A 1 90 ? 8.106 4.080 -0.565 1.00 97.62 90 PRO A C 1
ATOM 669 O O . PRO A 1 90 ? 8.427 3.230 0.277 1.00 97.62 90 PRO A O 1
ATOM 672 N N . ALA A 1 91 ? 8.338 3.911 -1.866 1.00 97.44 91 ALA A N 1
ATOM 673 C CA . ALA A 1 91 ? 9.028 2.766 -2.453 1.00 97.44 91 ALA A CA 1
ATOM 674 C C . ALA A 1 91 ? 8.358 1.401 -2.198 1.00 97.44 91 ALA A C 1
ATOM 676 O O . ALA A 1 91 ? 9.019 0.358 -2.213 1.00 97.44 91 ALA A O 1
ATOM 677 N N . LEU A 1 92 ? 7.041 1.384 -1.978 1.00 98.12 92 LEU A N 1
ATOM 678 C CA . LEU A 1 92 ? 6.260 0.147 -1.972 1.00 98.12 92 LEU A CA 1
ATOM 679 C C . LEU A 1 92 ? 6.096 -0.363 -3.404 1.00 98.12 92 LEU A C 1
ATOM 681 O O . LEU A 1 92 ? 5.664 0.375 -4.287 1.00 98.12 92 LEU A O 1
ATOM 685 N N . ILE A 1 93 ? 6.445 -1.629 -3.615 1.00 97.81 93 ILE A N 1
ATOM 686 C CA . ILE A 1 93 ? 6.408 -2.310 -4.905 1.00 97.81 93 ILE A CA 1
ATOM 687 C C . ILE A 1 93 ? 5.125 -3.129 -4.999 1.00 97.81 93 ILE A C 1
ATOM 689 O O . ILE A 1 93 ? 4.875 -4.036 -4.198 1.00 97.81 93 ILE A O 1
ATOM 693 N N . PHE A 1 94 ? 4.355 -2.837 -6.035 1.00 97.31 94 PHE A N 1
ATOM 694 C CA . PHE A 1 94 ? 3.133 -3.514 -6.420 1.00 97.31 94 PHE A CA 1
ATOM 695 C C . PHE A 1 94 ? 3.381 -4.280 -7.715 1.00 97.31 94 PHE A C 1
ATOM 697 O O . PHE A 1 94 ? 3.782 -3.702 -8.727 1.00 97.31 94 PHE A O 1
ATOM 704 N N . ARG A 1 95 ? 3.157 -5.592 -7.685 1.00 96.88 95 ARG A N 1
ATOM 705 C CA . ARG A 1 95 ? 3.332 -6.466 -8.846 1.00 96.88 95 ARG A CA 1
ATOM 706 C C . ARG A 1 95 ? 1.996 -6.699 -9.536 1.00 96.88 95 ARG A C 1
ATOM 708 O O . ARG A 1 95 ? 1.017 -6.928 -8.829 1.00 96.88 95 ARG A O 1
ATOM 715 N N . PRO A 1 96 ? 1.942 -6.643 -10.870 1.00 95.69 96 PRO A N 1
ATOM 716 C CA . PRO A 1 96 ? 0.735 -7.002 -11.591 1.00 95.69 96 PRO A CA 1
ATOM 717 C C . PRO A 1 96 ? 0.486 -8.512 -11.522 1.00 95.69 96 PRO A C 1
ATOM 719 O O . PRO A 1 96 ? 1.438 -9.293 -11.449 1.00 95.69 96 PRO A O 1
ATOM 722 N N . ASP A 1 97 ? -0.780 -8.917 -11.614 1.00 95.19 97 ASP A N 1
ATOM 723 C CA . ASP A 1 97 ? -1.144 -10.337 -11.761 1.00 95.19 97 ASP A CA 1
ATOM 724 C C . ASP A 1 97 ? -0.597 -10.926 -13.078 1.00 95.19 97 ASP A C 1
ATOM 726 O O . ASP A 1 97 ? -0.186 -12.083 -13.128 1.00 95.19 97 ASP A O 1
ATOM 730 N N . ASP A 1 98 ? -0.546 -10.113 -14.141 1.00 94.38 98 ASP A N 1
ATOM 731 C CA . ASP A 1 98 ? 0.106 -10.450 -15.409 1.00 94.38 98 ASP A CA 1
ATOM 732 C C . ASP A 1 98 ? 1.545 -9.913 -15.425 1.00 94.38 98 ASP A C 1
ATOM 734 O O . ASP A 1 98 ? 1.793 -8.711 -15.555 1.00 94.38 98 ASP A O 1
ATOM 738 N N . THR A 1 99 ? 2.513 -10.826 -15.340 1.00 92.94 99 THR A N 1
ATOM 739 C CA . THR A 1 99 ? 3.944 -10.507 -15.254 1.00 92.94 99 THR A CA 1
ATOM 740 C C . THR A 1 99 ? 4.552 -9.951 -16.544 1.00 92.94 99 THR A C 1
ATOM 742 O O . THR A 1 99 ? 5.728 -9.584 -16.539 1.00 92.94 99 THR A O 1
ATOM 745 N N . SER A 1 100 ? 3.798 -9.884 -17.648 1.00 94.19 100 SER A N 1
ATOM 746 C CA . SER A 1 100 ? 4.223 -9.183 -18.867 1.00 94.19 100 SER A CA 1
ATOM 747 C C . SER A 1 100 ? 4.206 -7.654 -18.712 1.00 94.19 100 SER A C 1
ATOM 749 O O . SER A 1 100 ? 4.805 -6.941 -19.526 1.00 94.19 100 SER A O 1
ATOM 751 N N . TYR A 1 101 ? 3.566 -7.154 -17.649 1.00 93.75 101 TYR A N 1
ATOM 752 C CA . TYR A 1 101 ? 3.485 -5.742 -17.295 1.00 93.75 101 TYR A CA 1
ATOM 753 C C . TYR A 1 101 ? 4.518 -5.328 -16.240 1.00 93.75 101 TYR A C 1
ATOM 755 O O . TYR A 1 101 ? 5.072 -6.145 -15.500 1.00 93.75 101 TYR A O 1
ATOM 763 N N . GLN A 1 102 ? 4.797 -4.027 -16.180 1.00 93.69 102 GLN A N 1
ATOM 764 C CA . GLN A 1 102 ? 5.745 -3.464 -15.220 1.00 93.69 102 GLN A CA 1
ATOM 765 C C . GLN A 1 102 ? 5.206 -3.476 -13.788 1.00 93.69 102 GLN A C 1
ATOM 767 O O . GLN A 1 102 ? 4.019 -3.258 -13.549 1.00 93.69 102 GLN A O 1
ATOM 772 N N . ASP A 1 103 ? 6.119 -3.646 -12.830 1.00 95.31 103 ASP A N 1
ATOM 773 C CA . ASP A 1 103 ? 5.838 -3.369 -11.423 1.00 95.31 103 ASP A CA 1
ATOM 774 C C . ASP A 1 103 ? 5.601 -1.861 -11.244 1.00 95.31 103 ASP A C 1
ATOM 776 O O . ASP A 1 103 ? 6.219 -1.039 -11.931 1.00 95.31 103 ASP A O 1
ATOM 780 N N . LEU A 1 104 ? 4.736 -1.506 -10.296 1.00 94.88 104 LEU A N 1
ATOM 781 C CA . LEU A 1 104 ? 4.497 -0.128 -9.884 1.00 94.88 104 LEU A CA 1
ATOM 782 C C . LEU A 1 104 ? 5.164 0.143 -8.538 1.00 94.88 104 LEU A C 1
ATOM 784 O O . LEU A 1 104 ? 4.974 -0.602 -7.580 1.00 94.88 104 LEU A O 1
ATOM 788 N N . ILE A 1 105 ? 5.939 1.220 -8.468 1.00 95.94 105 ILE A N 1
ATOM 789 C CA . ILE A 1 105 ? 6.679 1.631 -7.273 1.00 95.94 105 ILE A CA 1
ATOM 790 C C . ILE A 1 105 ? 6.095 2.948 -6.780 1.00 95.94 105 ILE A C 1
ATOM 792 O O . ILE A 1 105 ? 6.070 3.919 -7.533 1.00 95.94 105 ILE A O 1
ATOM 796 N N . LEU A 1 106 ? 5.617 2.993 -5.539 1.00 96.19 106 LEU A N 1
ATOM 797 C CA . LEU A 1 106 ? 5.013 4.202 -4.981 1.00 96.19 106 LEU A CA 1
ATOM 798 C C . LEU A 1 106 ? 6.037 5.305 -4.716 1.00 96.19 106 LEU A C 1
ATOM 800 O O . LEU A 1 106 ? 7.110 5.047 -4.170 1.00 96.19 106 LEU A O 1
ATOM 804 N N . ALA A 1 107 ? 5.657 6.530 -5.064 1.00 95.25 107 ALA A N 1
ATOM 805 C CA . ALA A 1 107 ? 6.426 7.738 -4.811 1.00 95.25 107 ALA A CA 1
ATOM 806 C C . ALA A 1 107 ? 5.798 8.564 -3.687 1.00 95.25 107 ALA A C 1
ATOM 808 O O . ALA A 1 107 ? 4.569 8.645 -3.589 1.00 95.25 107 ALA A O 1
ATOM 809 N N . GLY A 1 108 ? 6.653 9.197 -2.889 1.00 93.94 108 GLY A N 1
ATOM 810 C CA . GLY A 1 108 ? 6.260 10.042 -1.776 1.00 93.94 108 GLY A CA 1
ATOM 811 C C . GLY A 1 108 ? 5.653 9.273 -0.605 1.00 93.94 108 GLY A C 1
ATOM 812 O O . GLY A 1 108 ? 5.339 8.079 -0.672 1.00 93.94 108 GLY A O 1
ATOM 813 N N . ARG A 1 109 ? 5.473 9.995 0.500 1.00 96.12 109 ARG A N 1
ATOM 814 C CA . ARG A 1 109 ? 4.760 9.521 1.687 1.00 96.12 109 ARG A CA 1
ATOM 815 C C . ARG A 1 109 ? 3.366 10.128 1.721 1.00 96.12 109 ARG A C 1
ATOM 817 O O . ARG A 1 109 ? 3.204 11.339 1.598 1.00 96.12 109 ARG A O 1
ATOM 824 N N . VAL A 1 110 ? 2.355 9.296 1.951 1.00 96.62 110 VAL A N 1
ATOM 825 C CA . VAL A 1 110 ? 0.960 9.749 2.056 1.00 96.62 110 VAL A CA 1
ATOM 826 C C . VAL A 1 110 ? 0.370 9.260 3.365 1.00 96.62 110 VAL A C 1
ATOM 828 O O . VAL A 1 110 ? 0.403 8.068 3.647 1.00 96.62 110 VAL A O 1
ATOM 831 N N . THR A 1 111 ? -0.203 10.157 4.161 1.00 97.62 111 THR A N 1
ATOM 832 C CA . THR A 1 111 ? -0.948 9.787 5.368 1.00 97.62 111 THR A CA 1
ATOM 833 C C . THR A 1 111 ? -2.447 9.872 5.110 1.00 97.62 111 THR A C 1
ATOM 835 O O . THR A 1 111 ? -2.942 10.760 4.413 1.00 97.62 111 THR A O 1
ATOM 838 N N . THR A 1 112 ? -3.201 8.918 5.645 1.00 98.12 112 THR A N 1
ATOM 839 C CA . THR A 1 112 ? -4.661 8.925 5.572 1.00 98.12 112 THR A CA 1
ATOM 840 C C . THR A 1 112 ? -5.256 8.394 6.865 1.00 98.12 112 THR A C 1
ATOM 842 O O . THR A 1 112 ? -4.669 7.537 7.515 1.00 98.12 112 THR A O 1
ATOM 845 N N . THR A 1 113 ? -6.434 8.883 7.239 1.00 98.00 113 THR A N 1
ATOM 846 C CA . THR A 1 113 ? -7.190 8.326 8.364 1.00 98.00 113 THR A CA 1
ATOM 847 C C . THR A 1 113 ? -8.363 7.513 7.835 1.00 98.00 113 THR A C 1
ATOM 849 O O . THR A 1 113 ? -9.088 7.970 6.950 1.00 98.00 113 THR A O 1
ATOM 852 N N . ILE A 1 114 ? -8.548 6.311 8.377 1.00 98.00 114 ILE A N 1
ATOM 853 C CA . ILE A 1 114 ? -9.634 5.397 8.024 1.00 98.00 114 ILE A CA 1
ATOM 854 C C . ILE A 1 114 ? -10.388 5.028 9.297 1.00 98.00 114 ILE A C 1
ATOM 856 O O . ILE A 1 114 ? -9.825 4.455 10.231 1.00 98.00 114 ILE A O 1
ATOM 860 N N . GLU A 1 115 ? -11.676 5.350 9.336 1.00 97.31 115 GLU A N 1
ATOM 861 C CA . GLU A 1 115 ? -12.558 4.979 10.441 1.00 97.31 115 GLU A CA 1
ATOM 862 C C . GLU A 1 115 ? -12.672 3.454 10.599 1.00 97.31 115 GLU A C 1
ATOM 864 O O . GLU A 1 115 ? -12.391 2.687 9.677 1.00 97.31 115 GLU A O 1
ATOM 869 N N . ALA A 1 116 ? -13.090 3.011 11.786 1.00 97.50 116 ALA A N 1
ATOM 870 C CA . ALA A 1 116 ? -13.286 1.597 12.091 1.00 97.50 116 ALA A CA 1
ATOM 871 C C . ALA A 1 116 ? -14.283 0.941 11.120 1.00 97.50 116 ALA A C 1
ATOM 873 O O . ALA A 1 116 ? -15.392 1.447 10.930 1.00 97.50 116 ALA A O 1
ATOM 874 N N . GLY A 1 117 ? -13.908 -0.191 10.519 1.00 97.62 117 GLY A N 1
ATOM 875 C CA . GLY A 1 117 ? -14.771 -0.927 9.588 1.00 97.62 117 GLY A CA 1
ATOM 876 C C . GLY A 1 117 ? -15.072 -0.199 8.273 1.00 97.62 117 GLY A C 1
ATOM 877 O O . GLY A 1 117 ? -16.009 -0.582 7.574 1.00 97.62 117 GLY A O 1
ATOM 878 N N . LYS A 1 118 ? -14.357 0.887 7.948 1.00 98.44 118 LYS A N 1
ATOM 879 C CA . LYS A 1 118 ? -14.549 1.651 6.706 1.00 98.44 118 LYS A CA 1
ATOM 880 C C . LYS A 1 118 ? -13.411 1.413 5.726 1.00 98.44 118 LYS A C 1
ATOM 882 O O . LYS A 1 118 ? -12.315 0.999 6.101 1.00 98.44 118 LYS A O 1
ATOM 887 N N . SER A 1 119 ? -13.673 1.729 4.462 1.00 98.44 119 SER A N 1
ATOM 888 C CA . SER A 1 119 ? -12.667 1.715 3.402 1.00 98.44 119 SER A CA 1
ATOM 889 C C . SER A 1 119 ? -12.368 3.119 2.895 1.00 98.44 119 SER A C 1
ATOM 891 O O . SER A 1 119 ? -13.229 4.003 2.900 1.00 98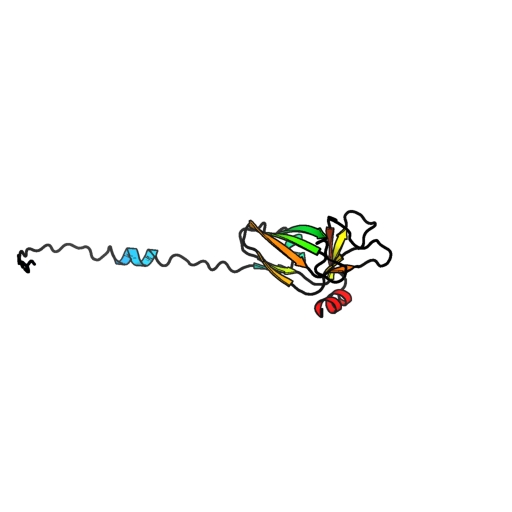.44 119 SER A O 1
ATOM 893 N N . ARG A 1 120 ? -11.144 3.317 2.412 1.00 98.25 120 ARG A N 1
ATOM 894 C CA . ARG A 1 120 ? -10.700 4.539 1.748 1.00 98.25 120 ARG A CA 1
ATOM 895 C C . ARG A 1 120 ? -9.989 4.177 0.453 1.00 98.25 120 ARG A C 1
ATOM 897 O O . ARG A 1 120 ? -9.047 3.387 0.459 1.00 98.25 120 ARG A O 1
ATOM 904 N N . SER A 1 121 ? -10.412 4.805 -0.642 1.00 97.75 121 SER A N 1
ATOM 905 C CA . SER A 1 121 ? -9.706 4.725 -1.917 1.00 97.75 121 SER A CA 1
ATOM 906 C C . SER A 1 121 ? -8.801 5.938 -2.099 1.00 97.75 121 SER A C 1
ATOM 908 O O . SER A 1 121 ? -9.204 7.077 -1.850 1.00 97.75 121 SER A O 1
ATOM 910 N N . LEU A 1 122 ? -7.570 5.675 -2.516 1.00 96.69 122 LEU A N 1
ATOM 911 C CA . LEU A 1 122 ? -6.535 6.653 -2.790 1.00 96.69 122 LEU A CA 1
ATOM 912 C C . LEU A 1 122 ? -5.987 6.411 -4.189 1.00 96.69 122 LEU A C 1
ATOM 914 O O . LEU A 1 122 ? -5.811 5.275 -4.625 1.00 96.69 122 LEU A O 1
ATOM 918 N N . GLU A 1 123 ? -5.679 7.495 -4.878 1.00 95.44 123 GLU A N 1
ATOM 919 C CA . GLU A 1 123 ? -4.878 7.448 -6.090 1.00 95.44 123 GLU A CA 1
ATOM 920 C C . GLU A 1 123 ? -3.463 7.897 -5.729 1.00 95.44 123 GLU A C 1
ATOM 922 O O . GLU A 1 123 ? -3.266 9.020 -5.251 1.00 95.44 123 GLU A O 1
ATOM 927 N N . LEU A 1 124 ? -2.493 7.014 -5.933 1.00 95.25 124 LEU A N 1
ATOM 928 C CA . LEU A 1 124 ? -1.117 7.184 -5.485 1.00 95.25 124 LEU A CA 1
ATOM 929 C C . LEU A 1 124 ? -0.193 7.360 -6.681 1.00 95.25 124 LEU A C 1
ATOM 931 O O . LEU A 1 124 ? -0.327 6.664 -7.692 1.00 95.25 124 LEU A O 1
ATOM 935 N N . GLN A 1 125 ? 0.739 8.302 -6.547 1.00 94.81 125 GLN A N 1
ATOM 936 C CA . GLN A 1 125 ? 1.808 8.505 -7.513 1.00 94.81 125 GLN A CA 1
ATOM 937 C C . GLN A 1 125 ? 2.677 7.249 -7.566 1.00 94.81 125 GLN A C 1
ATOM 939 O O . GLN A 1 125 ? 3.083 6.718 -6.531 1.00 94.81 125 GLN A O 1
ATOM 944 N N . SER A 1 126 ? 2.949 6.767 -8.775 1.00 93.69 126 SER A N 1
ATOM 945 C CA . SER A 1 126 ? 3.706 5.535 -8.966 1.00 93.69 126 SER A CA 1
ATOM 946 C C . SER A 1 126 ? 4.591 5.603 -10.199 1.00 93.69 126 SER A C 1
ATOM 948 O O . SER A 1 126 ? 4.166 6.133 -11.224 1.00 93.69 126 SER A O 1
ATOM 950 N N . TYR A 1 127 ? 5.762 4.981 -10.121 1.00 93.75 127 TYR A N 1
ATOM 951 C CA . TYR A 1 127 ? 6.693 4.823 -11.229 1.00 93.75 127 TYR A CA 1
ATOM 952 C C . TYR A 1 127 ? 6.762 3.381 -11.722 1.00 93.75 127 TYR A C 1
ATOM 954 O O . TYR A 1 127 ? 6.516 2.423 -10.990 1.00 93.75 127 TYR A O 1
ATOM 962 N N . CYS A 1 128 ? 7.126 3.255 -12.989 1.00 91.81 128 CYS A N 1
ATOM 963 C CA . CYS A 1 128 ? 7.374 2.006 -13.688 1.00 91.81 128 CYS A CA 1
ATOM 964 C C . CYS A 1 128 ? 8.729 1.400 -13.268 1.00 91.81 128 CYS A C 1
ATOM 966 O O . CYS A 1 128 ? 9.763 2.051 -13.395 1.00 91.81 128 CYS A O 1
ATOM 968 N N . GLY A 1 129 ? 8.731 0.163 -12.760 1.00 89.75 129 GLY A N 1
ATOM 969 C CA . GLY A 1 129 ? 9.928 -0.480 -12.198 1.00 89.75 129 GLY A CA 1
ATOM 970 C C . GLY A 1 129 ? 10.720 -1.394 -13.144 1.00 89.75 129 GLY A C 1
ATOM 971 O O . GLY A 1 129 ? 11.749 -1.930 -12.734 1.00 89.75 129 GLY A O 1
ATOM 972 N N . LYS A 1 130 ? 10.250 -1.635 -14.378 1.00 90.12 130 LYS A N 1
ATOM 973 C CA . LYS A 1 130 ? 10.830 -2.638 -15.295 1.00 90.12 130 LYS A CA 1
ATOM 974 C C . LYS A 1 130 ? 10.839 -2.146 -16.743 1.00 90.12 130 LYS A C 1
ATOM 976 O O . LYS A 1 130 ? 9.916 -2.431 -17.497 1.00 90.12 130 LYS A O 1
ATOM 981 N N . SER A 1 131 ? 11.916 -1.491 -17.169 1.00 88.75 131 SER A N 1
ATOM 982 C CA . SER A 1 131 ? 12.020 -0.882 -18.508 1.00 88.75 131 SER A CA 1
ATOM 983 C C . SER A 1 131 ? 11.726 -1.822 -19.690 1.00 88.75 131 SER A C 1
ATOM 985 O O . SER A 1 131 ? 11.260 -1.354 -20.723 1.00 88.75 131 SER A O 1
ATOM 987 N N . TYR A 1 132 ? 11.967 -3.130 -19.550 1.00 91.19 132 TYR A N 1
ATOM 988 C CA . TYR A 1 132 ? 11.730 -4.130 -20.599 1.00 91.19 132 TYR A CA 1
ATOM 989 C C . TYR A 1 132 ? 10.282 -4.653 -20.675 1.00 91.19 132 TYR A C 1
ATOM 991 O O . TYR A 1 132 ? 9.947 -5.362 -21.623 1.00 91.19 132 TYR A O 1
ATOM 999 N N . ALA A 1 133 ? 9.432 -4.367 -19.684 1.00 92.69 133 ALA A N 1
ATOM 1000 C CA . ALA A 1 133 ? 8.064 -4.882 -19.612 1.00 92.69 133 ALA A CA 1
ATOM 1001 C C . ALA A 1 133 ? 7.027 -3.835 -20.058 1.00 92.69 133 ALA A C 1
ATOM 1003 O O . ALA A 1 133 ? 7.295 -2.632 -20.131 1.00 92.69 133 ALA A O 1
ATOM 1004 N N . ARG A 1 134 ? 5.812 -4.292 -20.384 1.00 90.94 134 ARG A N 1
ATOM 1005 C CA . ARG A 1 134 ? 4.749 -3.427 -20.918 1.00 90.94 134 ARG A CA 1
ATOM 1006 C C . ARG A 1 134 ? 4.259 -2.447 -19.860 1.00 90.94 134 ARG A C 1
ATOM 1008 O O . ARG A 1 134 ? 3.992 -2.839 -18.725 1.00 90.94 134 ARG A O 1
ATOM 1015 N N . ALA A 1 135 ? 4.102 -1.179 -20.236 1.00 88.88 135 ALA A N 1
ATOM 1016 C CA . ALA A 1 135 ? 3.499 -0.189 -19.351 1.00 88.88 135 ALA A CA 1
ATOM 1017 C C . ALA A 1 135 ? 2.104 -0.664 -18.891 1.00 88.88 135 ALA A C 1
ATOM 1019 O O . ALA A 1 135 ? 1.389 -1.273 -19.696 1.00 88.88 135 ALA A O 1
ATOM 1020 N N . PRO A 1 136 ? 1.701 -0.403 -17.633 1.00 87.50 136 PRO A N 1
ATOM 1021 C CA . PRO A 1 136 ? 0.387 -0.796 -17.138 1.00 87.50 136 PRO A CA 1
ATOM 1022 C C . PRO A 1 136 ? -0.721 -0.293 -18.067 1.00 87.50 136 PRO A C 1
ATOM 1024 O O . PRO A 1 136 ? -0.782 0.894 -18.385 1.00 87.50 136 PRO A O 1
ATOM 1027 N N . SER A 1 137 ? -1.602 -1.193 -18.498 1.00 82.12 137 SER A N 1
ATOM 1028 C CA . SER A 1 137 ? -2.731 -0.862 -19.370 1.00 82.12 137 SER A CA 1
ATOM 1029 C C . SER A 1 137 ? -4.043 -1.379 -18.789 1.00 82.12 137 SER A C 1
ATOM 1031 O O . SER A 1 137 ? -4.087 -2.487 -18.257 1.00 82.12 137 SER A O 1
ATOM 1033 N N . GLY A 1 138 ? -5.128 -0.621 -18.953 1.00 79.12 138 GLY A N 1
ATOM 1034 C CA . GLY A 1 138 ? -6.480 -1.084 -18.630 1.00 79.12 138 GLY A CA 1
ATOM 1035 C C . GLY A 1 138 ? -6.753 -1.273 -17.131 1.00 79.12 138 GLY A C 1
ATOM 1036 O O . GLY A 1 138 ? -6.268 -0.511 -16.299 1.00 79.12 138 GLY A O 1
ATOM 1037 N N . LYS A 1 139 ? -7.580 -2.277 -16.798 1.00 83.38 139 LYS A N 1
ATOM 1038 C CA . LYS A 1 139 ? -8.016 -2.639 -15.432 1.00 83.38 139 LYS A CA 1
ATOM 1039 C C . LYS A 1 139 ? -7.123 -3.735 -14.829 1.00 83.38 139 LYS A C 1
ATOM 1041 O O . LYS A 1 139 ? -7.620 -4.772 -14.404 1.00 83.38 139 LYS A O 1
ATOM 1046 N N . LEU A 1 140 ? -5.808 -3.535 -14.856 1.00 92.75 140 LEU A N 1
ATOM 1047 C CA . LEU A 1 140 ? -4.853 -4.503 -14.315 1.00 92.75 140 LEU A CA 1
ATOM 1048 C C . LEU A 1 140 ? -4.879 -4.478 -12.784 1.00 92.75 140 LEU A C 1
ATOM 1050 O O . LEU A 1 140 ? -4.803 -3.401 -12.190 1.00 92.75 140 LEU A O 1
ATOM 1054 N N . ASN A 1 141 ? -4.980 -5.648 -12.161 1.00 96.12 141 ASN A N 1
ATOM 1055 C CA . ASN A 1 141 ? -4.871 -5.793 -10.714 1.00 96.12 141 ASN A CA 1
ATOM 1056 C C . ASN A 1 141 ? -3.405 -5.857 -10.300 1.00 96.12 141 ASN A C 1
ATOM 1058 O O . ASN A 1 141 ? -2.557 -6.382 -11.023 1.00 96.12 141 ASN A O 1
ATOM 1062 N N . PHE A 1 142 ? -3.137 -5.321 -9.118 1.00 96.69 142 PHE A N 1
ATOM 10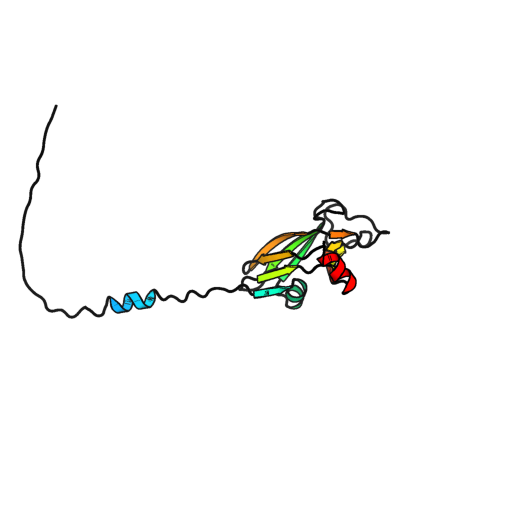63 C CA . PHE A 1 142 ? -1.820 -5.311 -8.516 1.00 96.69 142 PHE A CA 1
ATOM 1064 C C . PHE A 1 142 ? -1.879 -5.875 -7.104 1.00 96.69 142 PHE A C 1
ATOM 1066 O O . PHE A 1 142 ? -2.818 -5.599 -6.352 1.00 96.69 142 PHE A O 1
ATOM 1073 N N . ILE A 1 143 ? -0.824 -6.588 -6.728 1.00 97.31 143 ILE A N 1
ATOM 1074 C CA . ILE A 1 143 ? -0.620 -7.163 -5.404 1.00 97.31 143 ILE A CA 1
ATOM 1075 C C . ILE A 1 143 ? 0.586 -6.480 -4.765 1.00 97.31 143 ILE A C 1
ATOM 1077 O O . ILE A 1 143 ? 1.651 -6.355 -5.379 1.00 97.31 143 ILE A O 1
ATOM 1081 N N . PHE A 1 144 ? 0.436 -6.047 -3.513 1.00 97.75 144 PHE A N 1
ATOM 1082 C CA . PHE A 1 144 ? 1.569 -5.573 -2.726 1.00 97.75 144 PHE A CA 1
ATOM 1083 C C . PHE A 1 144 ? 2.606 -6.690 -2.582 1.00 97.75 144 PHE A C 1
ATOM 1085 O O . PHE A 1 144 ? 2.300 -7.770 -2.079 1.00 97.75 144 PHE A O 1
ATOM 1092 N N . SER A 1 145 ? 3.837 -6.429 -3.019 1.00 97.44 145 SER A N 1
ATOM 1093 C CA . SER A 1 145 ? 4.913 -7.414 -2.966 1.00 97.44 145 SER A CA 1
ATOM 1094 C C . SER A 1 145 ? 5.851 -7.171 -1.792 1.00 97.44 145 SER A C 1
ATOM 1096 O O . SER A 1 145 ? 6.098 -8.088 -1.016 1.00 97.44 145 SER A O 1
ATOM 1098 N N . LYS A 1 146 ? 6.435 -5.974 -1.710 1.00 97.31 146 LYS A N 1
ATOM 1099 C CA . LYS A 1 146 ? 7.432 -5.605 -0.696 1.00 97.31 146 LYS A CA 1
ATOM 1100 C C . LYS A 1 146 ? 7.694 -4.105 -0.723 1.00 97.31 146 LYS A C 1
ATOM 1102 O O . LYS A 1 146 ? 7.312 -3.429 -1.673 1.00 97.31 146 LYS A O 1
ATOM 1107 N N . GLN A 1 147 ? 8.416 -3.607 0.271 1.00 97.88 147 GLN A N 1
ATOM 1108 C CA . GLN A 1 147 ? 9.106 -2.325 0.166 1.00 97.88 147 GLN A CA 1
ATOM 1109 C C . GLN A 1 147 ? 10.501 -2.529 -0.438 1.00 97.88 147 GLN A C 1
ATOM 1111 O O . GLN A 1 147 ? 11.102 -3.598 -0.292 1.00 97.88 147 GLN A O 1
ATOM 1116 N N . ALA A 1 148 ? 10.993 -1.533 -1.162 1.00 97.56 148 ALA A N 1
ATOM 1117 C CA . ALA A 1 148 ? 12.347 -1.544 -1.691 1.00 97.56 148 ALA A CA 1
ATOM 1118 C C . ALA A 1 148 ? 13.429 -1.293 -0.629 1.00 97.56 148 ALA A C 1
ATOM 1120 O O . ALA A 1 148 ? 13.135 -1.134 0.553 1.00 97.56 148 ALA A O 1
ATOM 1121 N N . ASP A 1 149 ? 14.692 -1.269 -1.062 1.00 97.31 149 ASP A N 1
ATOM 1122 C CA . ASP A 1 149 ? 15.829 -0.965 -0.198 1.00 97.31 149 ASP A CA 1
ATOM 1123 C C . ASP A 1 149 ? 15.851 0.494 0.289 1.00 97.31 149 ASP A C 1
ATOM 1125 O O . ASP A 1 149 ? 15.133 1.375 -0.191 1.00 97.31 149 ASP A O 1
ATOM 1129 N N . SER A 1 150 ? 16.719 0.745 1.268 1.00 96.88 150 SER A N 1
ATOM 1130 C CA . SER A 1 150 ? 16.841 2.034 1.944 1.00 96.88 150 SER A CA 1
ATOM 1131 C C . SER A 1 150 ? 17.275 3.181 1.033 1.00 96.88 150 SER A C 1
ATOM 1133 O O . SER A 1 150 ? 16.914 4.325 1.312 1.00 96.88 150 SER A O 1
ATOM 1135 N N . ASN A 1 151 ? 18.018 2.917 -0.045 1.00 97.25 151 ASN A N 1
ATOM 1136 C CA . ASN A 1 151 ? 18.411 3.965 -0.983 1.00 97.25 151 ASN A CA 1
ATOM 1137 C C . ASN A 1 151 ? 17.200 4.401 -1.806 1.00 97.25 151 ASN A C 1
ATOM 1139 O O . ASN A 1 151 ? 16.927 5.597 -1.883 1.00 97.25 151 ASN A O 1
ATOM 1143 N N . MET A 1 152 ? 16.420 3.450 -2.330 1.00 96.25 152 MET A N 1
ATOM 1144 C CA . MET A 1 152 ? 15.210 3.783 -3.083 1.00 96.25 152 MET A CA 1
ATOM 1145 C C . MET A 1 152 ? 14.130 4.426 -2.203 1.00 96.25 152 MET A C 1
ATOM 1147 O O . MET A 1 152 ? 13.469 5.360 -2.654 1.00 96.25 152 MET A O 1
ATOM 1151 N N . ILE A 1 153 ? 13.991 3.993 -0.942 1.00 97.25 153 ILE A N 1
ATOM 1152 C CA . ILE A 1 153 ? 13.129 4.661 0.049 1.00 97.25 153 ILE A CA 1
ATOM 1153 C C . ILE A 1 153 ? 13.518 6.133 0.177 1.00 97.25 153 ILE A C 1
ATOM 1155 O O . ILE A 1 153 ? 12.657 6.989 0.018 1.00 97.25 153 ILE A O 1
ATOM 1159 N N . LYS A 1 154 ? 14.802 6.437 0.419 1.00 96.19 154 LYS A N 1
ATOM 1160 C CA . LYS A 1 154 ? 15.275 7.824 0.557 1.00 96.19 154 LYS A CA 1
ATOM 1161 C C . LYS A 1 154 ? 14.999 8.635 -0.702 1.00 96.19 154 LYS A C 1
ATOM 1163 O O . LYS A 1 154 ? 14.473 9.732 -0.598 1.00 96.19 154 LYS A O 1
ATOM 1168 N N . THR A 1 155 ? 15.322 8.098 -1.879 1.00 95.81 155 THR A N 1
ATOM 1169 C CA . THR A 1 155 ? 15.105 8.794 -3.154 1.00 95.81 155 THR A CA 1
ATOM 1170 C C . THR A 1 155 ? 13.636 9.134 -3.376 1.00 95.81 155 THR A C 1
ATOM 1172 O O . THR A 1 155 ? 13.328 10.264 -3.737 1.00 95.81 155 THR A O 1
ATOM 1175 N N . LEU A 1 156 ? 12.731 8.179 -3.148 1.00 95.50 156 LEU A N 1
ATOM 1176 C CA . LEU A 1 156 ? 11.302 8.374 -3.385 1.00 95.50 156 LEU A CA 1
ATOM 1177 C C . LEU A 1 156 ? 10.590 9.128 -2.258 1.00 95.50 156 LEU A C 1
ATOM 1179 O O . LEU A 1 156 ? 9.448 9.519 -2.457 1.00 95.50 156 LEU A O 1
ATOM 1183 N N . ASP A 1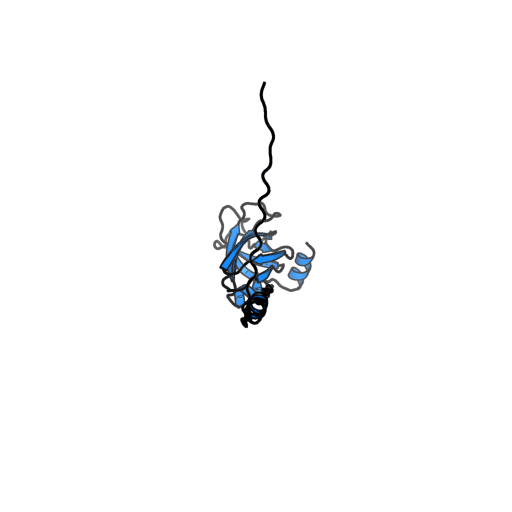 157 ? 11.239 9.353 -1.114 1.00 94.50 157 ASP A N 1
ATOM 1184 C CA . ASP A 1 157 ? 10.711 10.203 -0.040 1.00 94.50 157 ASP A CA 1
ATOM 1185 C C . ASP A 1 157 ? 10.877 11.707 -0.326 1.00 94.50 157 ASP A C 1
ATOM 1187 O O . ASP A 1 157 ? 10.182 12.523 0.270 1.00 94.50 157 ASP A O 1
ATOM 1191 N N . PHE A 1 158 ? 11.791 12.082 -1.232 1.00 90.00 158 PHE A N 1
ATOM 1192 C CA . PHE A 1 158 ? 12.017 13.477 -1.647 1.00 90.00 158 PHE A CA 1
ATOM 1193 C C . PHE A 1 158 ? 11.099 13.950 -2.784 1.00 90.00 158 PHE A C 1
ATOM 1195 O O . PHE A 1 158 ? 11.152 15.124 -3.151 1.00 90.00 158 PHE A O 1
ATOM 1202 N N . VAL A 1 159 ? 10.316 13.038 -3.364 1.00 81.62 159 VAL A N 1
ATOM 1203 C CA . VAL A 1 159 ? 9.397 13.289 -4.487 1.00 81.62 159 VAL A CA 1
ATOM 1204 C C . VAL A 1 159 ? 7.998 13.566 -3.959 1.00 81.62 159 VAL A C 1
ATOM 1206 O O . VAL A 1 159 ? 7.392 14.553 -4.427 1.00 81.62 159 VAL A O 1
#

Sequence (159 aa):
MKHTDDPVSMSDNTSVPAKGSRCIAFSLLLFIISGNFVFATASRTSLTNAIAQKMVTISSKASGKGYNNKGLSLNIENTTRKALEITIDPALIFRPDDTSYQDLILAGRVTTTIEAGKSRSLELQSYCGKSYARAPSGKLNFIFSKQADSNMIKTLDFV